Protein AF-A0AAD5IYI8-F1 (afdb_monomer)

Radius of gyration: 15.04 Å; Cα contacts (8 Å, |Δi|>4): 343; chains: 1; bounding box: 37×45×38 Å

Secondary structure (DSSP, 8-state):
--S-SSSEEE-GGGT-HHHHHTT-SGGGS-HHHHSEEEEEEEPPTTS-B-HHHHHHT-PPTT--EEEEE-HHHHTTGGG-SS--TT---B-HHHHHHHHHH----EEEESSS-SB-GGGHHHHHHHHHTTS--EEEE--HHHHTT--S-EEEEE-----TTT---EEEEE----

Mean predicted aligned error: 9.01 Å

Foldseek 3Di:
DDLLDAKFKDWLCNQDVVCVVVVRHPVVADVVLQFWWEFEFEFDAPDAQALVSLVVSCDDAPHAHYEYEYCCLVVVQLVDPDHDLQDHAHDLRNLLNCVVPHNYQEYEYAASARHRNVRRSSSSCSQPVVRRHMYIYHHPVVSVPDDRIWGWHWPDPDDDDRDTDIDTDRDDDD

Organism: Acer negundo (NCBI:txid4023)

Nearest PDB structures (foldseek):
  8f9x-assembly2_D  TM=7.202E-01  e=1.088E-07  Ruegeria pomeroyi DSS-3
  4cog-assembly2_D  TM=6.869E-01  e=3.237E-07  Burkholderia cenocepacia J2315
  4yr9-assembly2_B  TM=2.862E-01  e=3.189E+00  Mus musculus
  4yrb-assembly2_D  TM=2.819E-01  e=7.343E+00  Mus musculus
  7tbv-assembly1_A  TM=2.775E-01  e=7.830E+00  Candida albicans Ca6

Sequence (174 aa):
MSVHTATHVDSPAHVFDNYADAGYDVDSLDLEVLNGPALLVDVPRDNNITADVMMSLNIPKGVRRVLFRTANTDRHLMFKKEFDSSYTGFMKDGAKWLVENTDIKLVGLDYLSVAAYAEALDTHLEFLANKETILVRMDRQQDASFSNNISIFLKTMLVQGSMLNIIARTGNTT

Structure (mmCIF, N/CA/C/O backbone):
data_AF-A0AAD5IYI8-F1
#
_entry.id   AF-A0AAD5IYI8-F1
#
loop_
_atom_site.group_PDB
_atom_site.id
_atom_site.type_symbol
_atom_site.label_atom_id
_atom_site.label_alt_id
_atom_site.label_comp_id
_atom_site.label_asym_id
_atom_site.label_entity_id
_atom_site.label_seq_id
_atom_site.pdbx_PDB_ins_code
_atom_site.Cartn_x
_atom_site.Cartn_y
_atom_site.Cartn_z
_atom_site.occupancy
_atom_site.B_iso_or_equiv
_atom_site.auth_seq_id
_atom_site.auth_comp_id
_atom_site.auth_asym_id
_atom_site.auth_atom_id
_atom_site.pdbx_PDB_model_num
ATOM 1 N N . MET A 1 1 ? 18.563 11.783 12.344 1.00 30.59 1 MET A N 1
ATOM 2 C CA . MET A 1 1 ? 18.424 10.384 11.882 1.00 30.59 1 MET A CA 1
ATOM 3 C C . MET A 1 1 ? 17.139 10.310 11.081 1.00 30.59 1 MET A C 1
ATOM 5 O O . MET A 1 1 ? 16.150 10.845 11.557 1.00 30.59 1 MET A O 1
ATOM 9 N N . SER A 1 2 ? 17.175 9.764 9.864 1.00 33.94 2 SER A N 1
ATOM 10 C CA . SER A 1 2 ? 15.979 9.628 9.022 1.00 33.94 2 SER A CA 1
ATOM 11 C C . SER A 1 2 ? 15.102 8.498 9.556 1.00 33.94 2 SER A C 1
ATOM 13 O O . SER A 1 2 ? 15.611 7.402 9.794 1.00 33.94 2 SER A O 1
ATOM 15 N N . VAL A 1 3 ? 13.804 8.757 9.705 1.00 35.84 3 VAL A N 1
ATOM 16 C CA . VAL A 1 3 ? 12.790 7.762 10.104 1.00 35.84 3 VAL A CA 1
ATOM 17 C C . VAL A 1 3 ? 12.541 6.702 9.019 1.00 35.84 3 VAL A C 1
ATOM 19 O O . VAL A 1 3 ? 11.843 5.724 9.244 1.00 35.84 3 VAL A O 1
ATOM 22 N N . HIS A 1 4 ? 13.172 6.864 7.851 1.00 44.53 4 HIS A N 1
ATOM 23 C CA . HIS A 1 4 ? 13.036 5.998 6.682 1.00 44.53 4 HIS A CA 1
ATOM 24 C C . HIS A 1 4 ? 14.197 5.009 6.525 1.00 44.53 4 HIS A C 1
ATOM 26 O O . HIS A 1 4 ? 14.700 4.800 5.421 1.00 44.53 4 HIS A O 1
ATOM 32 N N . THR A 1 5 ? 14.670 4.428 7.626 1.00 38.19 5 THR A N 1
ATOM 33 C CA . THR A 1 5 ? 15.722 3.403 7.582 1.00 38.19 5 THR A CA 1
ATOM 34 C C . THR A 1 5 ? 15.144 2.087 8.105 1.00 38.19 5 THR A C 1
ATOM 36 O O . THR A 1 5 ? 14.642 2.065 9.222 1.00 38.19 5 THR A O 1
ATOM 39 N N . ALA A 1 6 ? 15.230 1.007 7.314 1.00 45.16 6 ALA A N 1
ATOM 40 C CA . ALA A 1 6 ? 14.606 -0.310 7.555 1.00 45.16 6 ALA A CA 1
ATOM 41 C C . ALA A 1 6 ? 13.065 -0.337 7.413 1.00 45.16 6 ALA A C 1
ATOM 43 O O . ALA A 1 6 ? 12.452 0.642 6.985 1.00 45.16 6 ALA A O 1
ATOM 44 N N . THR A 1 7 ? 12.436 -1.488 7.692 1.00 50.72 7 THR A N 1
ATOM 45 C CA . THR A 1 7 ? 10.973 -1.642 7.630 1.00 50.72 7 THR A CA 1
ATOM 46 C C . THR A 1 7 ? 10.322 -0.715 8.644 1.00 50.72 7 THR A C 1
ATOM 48 O O . THR A 1 7 ? 10.677 -0.761 9.816 1.00 50.72 7 THR A O 1
ATOM 51 N N . HIS A 1 8 ? 9.393 0.127 8.204 1.00 65.31 8 HIS A N 1
ATOM 52 C CA . HIS A 1 8 ? 8.726 1.102 9.063 1.00 65.31 8 HIS A CA 1
ATOM 53 C C . HIS A 1 8 ? 7.274 1.299 8.640 1.00 65.31 8 HIS A C 1
ATOM 55 O O . HIS A 1 8 ? 6.846 0.845 7.573 1.00 65.31 8 HIS A O 1
ATOM 61 N N . VAL A 1 9 ? 6.534 1.950 9.531 1.00 60.56 9 VAL A N 1
ATOM 62 C CA . VAL A 1 9 ? 5.127 2.280 9.370 1.00 60.56 9 VAL A CA 1
ATOM 63 C C . VAL A 1 9 ? 4.989 3.786 9.198 1.00 60.56 9 VAL A C 1
ATOM 65 O O . VAL A 1 9 ? 5.593 4.531 9.970 1.00 60.56 9 VAL A O 1
ATOM 68 N N . ASP A 1 10 ? 4.175 4.222 8.241 1.00 62.81 10 ASP A N 1
ATOM 69 C CA . ASP A 1 10 ? 3.792 5.632 8.138 1.00 62.81 10 ASP A CA 1
ATOM 70 C C . ASP A 1 10 ? 2.511 5.870 8.947 1.00 62.81 10 ASP A C 1
ATOM 72 O O . ASP A 1 10 ? 1.506 5.180 8.757 1.00 62.81 10 ASP A O 1
ATOM 76 N N . SER A 1 11 ? 2.546 6.840 9.865 1.00 59.19 11 SER A N 1
ATOM 77 C CA . SER A 1 11 ? 1.356 7.320 10.575 1.00 59.19 11 SER A CA 1
ATOM 78 C C . SER A 1 11 ? 0.658 8.430 9.780 1.00 59.19 11 SER A C 1
ATOM 80 O O . SER A 1 11 ? 1.286 9.068 8.936 1.00 59.19 11 SER A O 1
ATOM 82 N N . PRO A 1 12 ? -0.619 8.745 10.055 1.00 63.47 12 PRO A N 1
ATOM 83 C CA . PRO A 1 12 ? -1.300 9.863 9.400 1.00 63.47 12 PRO A CA 1
ATOM 84 C C . PRO A 1 12 ? -0.586 11.216 9.589 1.00 63.47 12 PRO A C 1
ATOM 86 O O . PRO A 1 12 ? -0.534 12.028 8.663 1.00 63.47 12 PRO A O 1
ATOM 89 N N . ALA A 1 13 ? 0.047 11.425 10.749 1.00 57.75 13 ALA A N 1
ATOM 90 C CA . ALA A 1 13 ? 0.912 12.576 11.028 1.00 57.75 13 ALA A CA 1
ATOM 91 C C . ALA A 1 13 ? 2.154 12.681 10.113 1.00 57.75 13 ALA A C 1
ATOM 93 O O . ALA A 1 13 ? 2.814 13.714 10.105 1.00 57.75 13 ALA A O 1
ATOM 94 N N . HIS A 1 14 ? 2.477 11.646 9.327 1.00 65.50 14 HIS A N 1
ATOM 95 C CA . HIS A 1 14 ? 3.555 11.681 8.334 1.00 65.50 14 HIS A CA 1
ATOM 96 C C . HIS A 1 14 ? 3.278 12.661 7.182 1.00 65.50 14 HIS A C 1
ATOM 98 O O . HIS A 1 14 ? 4.217 13.152 6.560 1.00 65.50 14 HIS A O 1
ATOM 104 N N . VAL A 1 15 ? 2.001 12.933 6.887 1.00 60.59 15 VAL A N 1
ATOM 105 C CA . VAL A 1 15 ? 1.588 13.732 5.716 1.00 60.59 15 VAL A CA 1
ATOM 106 C C . VAL A 1 15 ? 0.670 14.899 6.095 1.00 60.59 15 VAL A C 1
ATOM 108 O O . VAL A 1 15 ? 0.571 15.873 5.352 1.00 60.59 15 VAL A O 1
ATOM 111 N N . PHE A 1 16 ? 0.018 14.834 7.257 1.00 65.88 16 PHE A N 1
ATOM 112 C CA . PHE A 1 16 ? -0.934 15.839 7.719 1.00 65.88 16 PHE A CA 1
ATOM 113 C C . PHE A 1 16 ? -0.450 16.507 9.014 1.00 65.88 16 PHE A C 1
ATOM 115 O O . PHE A 1 16 ? -0.550 15.919 10.093 1.00 65.88 16 PHE A O 1
ATOM 122 N N . ASP A 1 17 ? 0.008 17.760 8.930 1.00 70.44 17 ASP A N 1
ATOM 123 C CA . ASP A 1 17 ? 0.478 18.531 10.096 1.00 70.44 17 ASP A CA 1
ATOM 124 C C . ASP A 1 17 ? -0.604 18.642 11.186 1.00 70.44 17 ASP A C 1
ATOM 126 O O . ASP A 1 17 ? -0.351 18.438 12.371 1.00 70.44 17 ASP A O 1
ATOM 130 N N . ASN A 1 18 ? -1.860 18.846 10.781 1.00 70.12 18 ASN A N 1
ATOM 131 C CA . ASN A 1 18 ? -3.003 18.915 11.692 1.00 70.12 18 ASN A CA 1
ATOM 132 C C . ASN A 1 18 ? -3.305 17.584 12.410 1.00 70.12 18 ASN A C 1
ATOM 134 O O . ASN A 1 18 ? -4.041 17.574 13.396 1.00 70.12 18 ASN A O 1
ATOM 138 N N . TYR A 1 19 ? -2.793 16.454 11.915 1.00 68.19 19 TYR A N 1
ATOM 139 C CA . TYR A 1 19 ? -2.902 15.155 12.582 1.00 68.19 19 TYR A CA 1
ATOM 140 C C . TYR A 1 19 ? -1.772 14.927 13.581 1.00 68.19 19 TYR A C 1
ATOM 142 O O . TYR A 1 19 ? -2.019 14.296 14.609 1.00 68.19 19 TYR A O 1
ATOM 150 N N . ALA A 1 20 ? -0.589 15.497 13.336 1.00 60.38 20 ALA A N 1
ATOM 151 C CA . ALA A 1 20 ? 0.477 15.550 14.331 1.00 60.38 20 ALA A CA 1
ATOM 152 C C . ALA A 1 20 ? 0.017 16.331 15.575 1.00 60.38 20 ALA A C 1
ATOM 154 O O . ALA A 1 20 ? 0.117 15.825 16.690 1.00 60.38 20 ALA A O 1
ATOM 155 N N . ASP A 1 21 ? -0.606 17.498 15.378 1.00 67.81 21 ASP A N 1
ATOM 156 C CA . ASP A 1 21 ? -1.144 18.320 16.473 1.00 67.81 21 ASP A CA 1
ATOM 157 C C . ASP A 1 21 ? -2.280 17.629 17.248 1.00 67.81 21 ASP A C 1
ATOM 159 O O . ASP A 1 21 ? -2.484 17.877 18.437 1.00 67.81 21 ASP A O 1
ATOM 163 N N . ALA A 1 22 ? -3.024 16.746 16.578 1.00 68.88 22 ALA A N 1
ATOM 164 C CA . ALA A 1 22 ? -4.120 15.980 17.164 1.00 68.88 22 ALA A CA 1
ATOM 165 C C . ALA A 1 22 ? -3.679 14.638 17.786 1.00 68.88 22 ALA A C 1
ATOM 167 O O . ALA A 1 22 ? -4.535 13.884 18.252 1.00 68.88 22 ALA A O 1
ATOM 168 N N . GLY A 1 23 ? -2.376 14.333 17.799 1.00 65.81 23 GLY A N 1
ATOM 169 C CA . GLY A 1 23 ? -1.828 13.117 18.406 1.00 65.81 23 GLY A CA 1
ATOM 170 C C . GLY A 1 23 ? -2.064 11.834 17.602 1.00 65.81 23 GLY A C 1
ATOM 171 O O . GLY A 1 23 ? -1.968 10.748 18.163 1.00 65.81 23 GLY A O 1
ATOM 172 N N . TYR A 1 24 ? -2.362 11.928 16.300 1.00 66.69 24 TYR A N 1
ATOM 173 C CA . TYR A 1 24 ? -2.437 10.766 15.399 1.00 66.69 24 TYR A CA 1
ATOM 174 C C . TYR A 1 24 ? -1.044 10.370 14.883 1.00 66.69 24 TYR A C 1
ATOM 176 O O . TYR A 1 24 ? -0.793 10.272 13.675 1.00 66.69 24 TYR A O 1
ATOM 184 N N . ASP A 1 25 ? -0.112 10.201 15.815 1.00 66.25 25 ASP A N 1
ATOM 185 C CA . ASP A 1 25 ? 1.244 9.741 15.552 1.00 66.25 25 ASP A CA 1
ATOM 186 C C . ASP A 1 25 ? 1.331 8.205 15.609 1.00 66.25 25 ASP A C 1
ATOM 188 O O . ASP A 1 25 ? 0.322 7.496 15.645 1.00 66.25 25 ASP A O 1
ATOM 192 N N . VAL A 1 26 ? 2.547 7.664 15.556 1.00 63.66 26 VAL A N 1
ATOM 193 C CA . VAL A 1 26 ? 2.773 6.211 15.557 1.00 63.66 26 VAL A CA 1
ATOM 194 C C . VAL A 1 26 ? 2.260 5.508 16.820 1.00 63.66 26 VAL A C 1
ATOM 196 O O . VAL A 1 26 ? 1.923 4.328 16.737 1.00 63.66 26 VAL A O 1
ATOM 199 N N . ASP A 1 27 ? 2.159 6.205 17.957 1.00 65.69 27 ASP A N 1
ATOM 200 C CA . ASP A 1 27 ? 1.695 5.621 19.222 1.00 65.69 27 ASP A CA 1
ATOM 201 C C . ASP A 1 27 ? 0.163 5.467 19.246 1.00 65.69 27 ASP A C 1
ATOM 203 O O . ASP A 1 27 ? -0.377 4.692 20.036 1.00 65.69 27 ASP A O 1
ATOM 207 N N . SER A 1 28 ? -0.540 6.158 18.341 1.00 70.44 28 SER A N 1
ATOM 208 C CA . SER A 1 28 ? -1.996 6.067 18.169 1.00 70.44 28 SER A CA 1
ATOM 209 C C . SER A 1 28 ? -2.460 4.911 17.272 1.00 70.44 28 SER A C 1
ATOM 211 O O . SER A 1 28 ? -3.664 4.686 17.132 1.00 70.44 28 SER A O 1
ATOM 213 N N . LEU A 1 29 ? -1.530 4.184 16.643 1.00 73.69 29 LEU A N 1
ATOM 214 C CA . LEU A 1 29 ? -1.857 3.132 15.683 1.00 73.69 29 LEU A CA 1
ATOM 215 C C . LEU A 1 29 ? -2.479 1.906 16.360 1.00 73.69 29 LEU A C 1
ATOM 217 O O . LEU A 1 29 ? -2.012 1.431 17.395 1.00 73.69 29 LEU A O 1
ATOM 221 N N . ASP A 1 30 ? -3.503 1.343 15.717 1.00 78.62 30 ASP A N 1
ATOM 222 C CA . ASP A 1 30 ? -4.192 0.155 16.210 1.00 78.62 30 ASP A CA 1
ATOM 223 C C . ASP A 1 30 ? -3.262 -1.074 16.189 1.00 78.62 30 ASP A C 1
ATOM 225 O O . ASP A 1 30 ? -2.945 -1.645 15.137 1.00 78.62 30 ASP A O 1
ATOM 229 N N . LEU A 1 31 ? -2.838 -1.500 17.382 1.00 77.44 31 LEU A N 1
ATOM 230 C CA . LEU A 1 31 ? -1.997 -2.679 17.577 1.00 77.44 31 LEU A CA 1
ATOM 231 C C . LEU A 1 31 ? -2.652 -3.963 17.060 1.00 77.44 31 LEU A C 1
ATOM 233 O O . LEU A 1 31 ? -1.927 -4.889 16.681 1.00 77.44 31 LEU A O 1
ATOM 237 N N . GLU A 1 32 ? -3.986 -4.034 17.020 1.00 81.56 32 GLU A N 1
ATOM 238 C CA . GLU A 1 32 ? -4.678 -5.160 16.412 1.00 81.56 32 GLU A CA 1
ATOM 239 C C . GLU A 1 32 ? -4.442 -5.156 14.908 1.00 81.56 32 GLU A C 1
ATOM 241 O O . GLU A 1 32 ? -4.008 -6.173 14.387 1.00 81.56 32 GLU A O 1
ATOM 246 N N . VAL A 1 33 ? -4.603 -4.035 14.194 1.00 81.88 33 VAL A N 1
ATOM 247 C CA . VAL A 1 33 ? -4.289 -3.950 12.746 1.00 81.88 33 VAL A CA 1
ATOM 248 C C . VAL A 1 33 ? -2.836 -4.318 12.463 1.00 81.88 33 VAL A C 1
ATOM 250 O O . VAL A 1 33 ? -2.539 -4.979 11.469 1.00 81.88 33 VAL A O 1
ATOM 253 N N . LEU A 1 34 ? -1.940 -3.954 13.363 1.00 77.88 34 LEU A N 1
ATOM 254 C CA . LEU A 1 34 ? -0.515 -4.213 13.257 1.00 77.88 34 LEU A CA 1
ATOM 255 C C . LEU A 1 34 ? -0.128 -5.691 13.470 1.00 77.88 34 LEU A C 1
ATOM 257 O O . LEU A 1 34 ? 0.867 -6.140 12.907 1.00 77.88 34 LEU A O 1
ATOM 261 N N . ASN A 1 35 ? -0.906 -6.475 14.223 1.00 77.38 35 ASN A N 1
ATOM 262 C CA . ASN A 1 35 ? -0.562 -7.859 14.563 1.00 77.38 35 ASN A CA 1
ATOM 263 C C . ASN A 1 35 ? -1.583 -8.867 14.032 1.00 77.38 35 ASN A C 1
ATOM 265 O O . ASN A 1 35 ? -2.761 -8.826 14.381 1.00 77.38 35 ASN A O 1
ATOM 269 N N . GLY A 1 36 ? -1.128 -9.830 13.228 1.00 80.06 36 GLY A N 1
ATOM 270 C CA . GLY A 1 36 ? -1.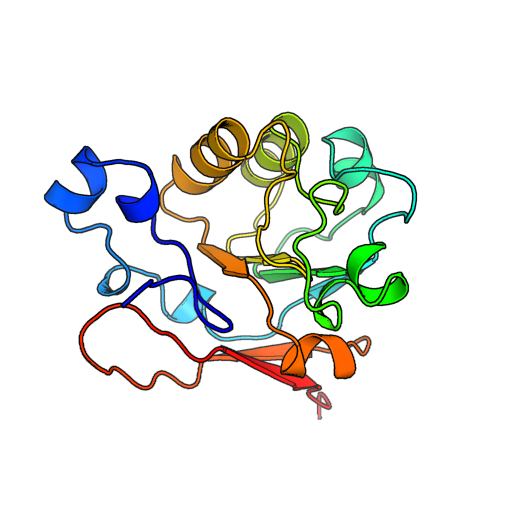971 -10.945 12.806 1.00 80.06 36 GLY A CA 1
ATOM 271 C C . GLY A 1 36 ? -1.616 -11.526 11.439 1.00 80.06 36 GLY A C 1
ATOM 272 O O . GLY A 1 36 ? -0.620 -11.140 10.822 1.00 80.06 36 GLY A O 1
ATOM 273 N N . PRO A 1 37 ? -2.436 -12.470 10.944 1.00 80.62 37 PRO A N 1
ATOM 274 C CA . PRO A 1 37 ? -2.253 -13.026 9.612 1.00 80.62 37 PRO A CA 1
ATOM 275 C C . PRO A 1 37 ? -2.411 -11.929 8.556 1.00 80.62 37 PRO A C 1
ATOM 277 O O . PRO A 1 37 ? -3.280 -11.054 8.678 1.00 80.62 37 PRO A O 1
ATOM 280 N N . ALA A 1 38 ? -1.570 -11.999 7.526 1.00 84.62 38 ALA A N 1
ATOM 281 C CA . ALA A 1 38 ? -1.632 -11.131 6.364 1.00 84.62 38 ALA A CA 1
ATOM 282 C C . ALA A 1 38 ? -1.702 -11.962 5.086 1.00 84.62 38 ALA A C 1
ATOM 284 O O . ALA A 1 38 ? -1.099 -13.028 4.972 1.00 84.62 38 ALA A O 1
ATOM 285 N N . LEU A 1 39 ? -2.453 -11.457 4.115 1.00 86.00 39 LEU A N 1
ATOM 286 C CA . LEU A 1 39 ? -2.521 -12.061 2.798 1.00 86.00 39 LEU A CA 1
ATOM 287 C C . LEU A 1 39 ? -1.373 -11.524 1.945 1.00 86.00 39 LEU A C 1
ATOM 289 O O . LEU A 1 39 ? -1.213 -10.313 1.814 1.00 86.00 39 LEU A O 1
ATOM 293 N N . LEU A 1 40 ? -0.593 -12.419 1.347 1.00 87.12 40 LEU A N 1
ATOM 294 C CA . LEU A 1 40 ? 0.333 -12.050 0.285 1.00 87.12 40 LEU A CA 1
ATOM 295 C C . LEU A 1 40 ? -0.409 -12.071 -1.053 1.00 87.12 40 LEU A C 1
ATOM 297 O O . LEU A 1 40 ? -0.983 -13.097 -1.415 1.00 87.12 40 LEU A O 1
ATOM 301 N N . VAL A 1 41 ? -0.379 -10.960 -1.785 1.00 89.94 41 VAL A N 1
ATOM 302 C CA . VAL A 1 41 ? -1.012 -10.820 -3.099 1.00 89.94 41 VAL A CA 1
ATOM 303 C C . VAL A 1 41 ? 0.046 -10.503 -4.145 1.00 89.94 41 VAL A C 1
ATOM 305 O O . VAL A 1 41 ? 0.809 -9.547 -4.005 1.00 89.94 41 VAL A O 1
ATOM 308 N N . ASP A 1 42 ? 0.080 -11.300 -5.211 1.00 89.88 42 ASP A N 1
ATOM 309 C CA . ASP A 1 42 ? 0.909 -11.026 -6.379 1.00 89.88 42 ASP A CA 1
ATOM 310 C C . ASP A 1 42 ? 0.232 -10.033 -7.318 1.00 89.88 42 ASP A C 1
ATOM 312 O O . ASP A 1 42 ? -0.837 -10.294 -7.867 1.00 89.88 42 ASP A O 1
ATOM 316 N N . VAL A 1 43 ? 0.905 -8.909 -7.543 1.00 92.88 43 VAL A N 1
ATOM 317 C CA . VAL A 1 43 ? 0.509 -7.888 -8.510 1.00 92.88 43 VAL A CA 1
ATOM 318 C C . VAL A 1 43 ? 1.040 -8.260 -9.901 1.00 92.88 43 VAL A C 1
ATOM 320 O O . VAL A 1 43 ? 2.203 -8.666 -10.014 1.00 92.88 43 VAL A O 1
ATOM 323 N N . PRO A 1 44 ? 0.247 -8.100 -10.979 1.00 92.31 44 PRO A N 1
ATOM 324 C CA . PRO A 1 44 ? 0.733 -8.244 -12.351 1.00 92.31 44 PRO A CA 1
ATOM 325 C C . PRO A 1 44 ? 1.996 -7.406 -12.609 1.00 92.31 44 PRO A C 1
ATOM 327 O O . PRO A 1 44 ? 2.031 -6.218 -12.299 1.00 92.31 44 PRO A O 1
ATOM 330 N N . ARG A 1 45 ? 3.042 -8.022 -13.173 1.00 87.69 45 ARG A N 1
ATOM 331 C CA . ARG A 1 45 ? 4.412 -7.468 -13.178 1.00 87.69 45 ARG A CA 1
ATOM 332 C C . ARG A 1 45 ? 4.627 -6.227 -14.047 1.00 87.69 45 ARG A C 1
ATOM 334 O O . ARG A 1 45 ? 5.576 -5.490 -13.804 1.00 87.69 45 ARG A O 1
ATOM 341 N N . ASP A 1 46 ? 3.734 -5.957 -14.990 1.00 80.06 46 ASP A N 1
ATOM 342 C CA . ASP A 1 46 ? 3.908 -4.876 -15.966 1.00 80.06 46 ASP A CA 1
ATOM 343 C C . ASP A 1 46 ? 3.127 -3.595 -15.624 1.00 80.06 46 ASP A C 1
ATOM 345 O O . ASP A 1 46 ? 3.065 -2.683 -16.444 1.00 80.06 46 ASP A O 1
ATOM 349 N N . ASN A 1 47 ? 2.523 -3.502 -14.432 1.00 82.50 47 ASN A N 1
ATOM 350 C CA . ASN A 1 47 ? 1.625 -2.397 -14.082 1.00 82.50 47 ASN A CA 1
ATOM 351 C C . ASN A 1 47 ? 1.930 -1.789 -12.710 1.00 82.50 47 ASN A C 1
ATOM 353 O O . ASN A 1 47 ? 2.243 -2.501 -11.757 1.00 82.50 47 ASN A O 1
ATOM 357 N N . ASN A 1 48 ? 1.741 -0.471 -12.593 1.00 94.56 48 ASN A N 1
ATOM 358 C CA . ASN A 1 48 ? 1.476 0.152 -11.296 1.00 94.56 48 ASN A CA 1
ATOM 359 C C . ASN A 1 48 ? 0.112 -0.298 -10.764 1.00 94.56 48 ASN A C 1
ATOM 361 O O . ASN A 1 48 ? -0.758 -0.723 -11.525 1.00 94.56 48 ASN A O 1
ATOM 365 N N . ILE A 1 49 ? -0.084 -0.198 -9.453 1.00 95.94 49 ILE A N 1
ATOM 366 C CA . ILE A 1 49 ? -1.319 -0.642 -8.810 1.00 95.94 49 ILE A CA 1
ATOM 367 C C . ILE A 1 49 ? -2.369 0.467 -8.962 1.00 95.94 49 ILE A C 1
ATOM 369 O O . ILE A 1 49 ? -2.459 1.373 -8.134 1.00 95.94 49 ILE A O 1
ATOM 373 N N . THR A 1 50 ? -3.115 0.406 -10.065 1.00 97.19 50 THR A N 1
ATOM 374 C CA . THR A 1 50 ? -4.276 1.256 -10.384 1.00 97.19 50 THR A CA 1
ATOM 375 C C . THR A 1 50 ? -5.576 0.651 -9.846 1.00 97.19 50 THR A C 1
ATOM 377 O O . THR A 1 50 ? -5.582 -0.464 -9.310 1.00 97.19 50 THR A O 1
ATOM 380 N N . ALA A 1 51 ? -6.701 1.353 -10.014 1.00 97.06 51 ALA A N 1
ATOM 381 C CA . ALA A 1 51 ? -8.020 0.839 -9.638 1.00 97.06 51 ALA A CA 1
ATOM 382 C C . ALA A 1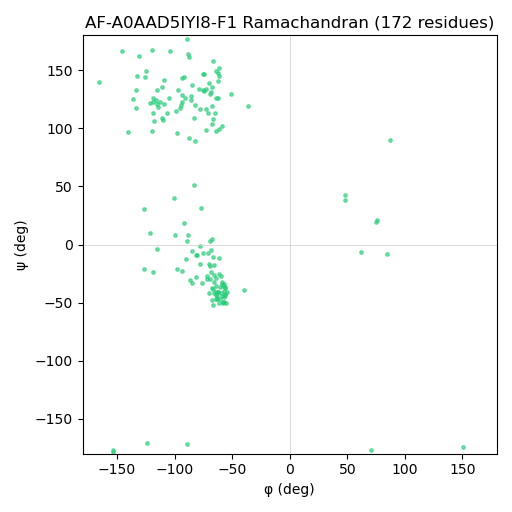 51 ? -8.374 -0.464 -10.383 1.00 97.06 51 ALA A C 1
ATOM 384 O O . ALA A 1 51 ? -8.849 -1.422 -9.770 1.00 97.06 51 ALA A O 1
ATOM 385 N N . ASP A 1 52 ? -8.073 -0.539 -11.683 1.00 96.56 52 ASP A N 1
ATOM 386 C CA . ASP A 1 52 ? -8.328 -1.731 -12.502 1.00 96.56 52 ASP A CA 1
ATOM 387 C C . ASP A 1 52 ? -7.503 -2.933 -12.034 1.00 96.56 52 ASP A C 1
ATOM 389 O O . ASP A 1 52 ? -8.015 -4.054 -11.940 1.00 96.56 52 ASP A O 1
ATOM 393 N N . VAL A 1 53 ? -6.232 -2.699 -11.685 1.00 96.12 53 VAL A N 1
ATOM 394 C CA . VAL A 1 53 ? -5.374 -3.741 -11.115 1.00 96.12 53 VAL A CA 1
ATOM 395 C C . VAL A 1 53 ? -5.971 -4.221 -9.800 1.00 96.12 53 VAL A C 1
ATOM 397 O O . VAL A 1 53 ? -6.191 -5.421 -9.660 1.00 96.12 53 VAL A O 1
ATOM 400 N N . MET A 1 54 ? -6.319 -3.318 -8.880 1.00 95.94 54 MET A N 1
ATOM 401 C CA . MET A 1 54 ? -6.932 -3.685 -7.600 1.00 95.94 54 MET A CA 1
ATOM 402 C C . MET A 1 54 ? -8.215 -4.505 -7.758 1.00 95.94 54 MET A C 1
ATOM 404 O O . MET A 1 54 ? -8.385 -5.514 -7.070 1.00 95.94 54 MET A O 1
ATOM 408 N N . MET A 1 55 ? -9.079 -4.131 -8.702 1.00 94.38 55 MET A N 1
ATOM 409 C CA . MET A 1 55 ? -10.290 -4.885 -9.015 1.00 94.38 55 MET A CA 1
ATOM 410 C C . MET A 1 55 ? -9.964 -6.297 -9.527 1.00 94.38 55 MET A C 1
ATOM 412 O O . MET A 1 55 ? -10.605 -7.267 -9.124 1.00 94.38 55 MET A O 1
ATOM 416 N N . SER A 1 56 ? -8.935 -6.438 -10.367 1.00 95.31 56 SER A N 1
ATOM 417 C CA . SER A 1 56 ? -8.522 -7.734 -10.924 1.00 95.31 56 SER A CA 1
ATOM 418 C C . SER A 1 56 ? -7.926 -8.702 -9.892 1.00 95.31 56 SER A C 1
ATOM 420 O O . SER A 1 56 ? -7.988 -9.917 -10.089 1.00 95.31 56 SER A O 1
ATOM 422 N N . LEU A 1 57 ? -7.390 -8.188 -8.776 1.00 92.81 57 LEU A N 1
ATOM 423 C CA . LEU A 1 57 ? -6.786 -9.007 -7.719 1.00 92.81 57 LEU A CA 1
ATOM 424 C C . LEU A 1 57 ? -7.819 -9.832 -6.940 1.00 92.81 57 LEU A C 1
ATOM 426 O O . LEU A 1 57 ? -7.434 -10.785 -6.266 1.00 92.81 57 LEU A O 1
ATOM 430 N N . ASN A 1 58 ? -9.115 -9.499 -7.040 1.00 92.38 58 ASN A N 1
ATOM 431 C CA . ASN A 1 58 ? -10.222 -10.247 -6.431 1.00 92.38 58 ASN A CA 1
ATOM 432 C C . ASN A 1 58 ? -9.985 -10.591 -4.946 1.00 92.38 58 ASN A C 1
ATOM 434 O O . ASN A 1 58 ? -10.252 -11.709 -4.497 1.00 92.38 58 ASN A O 1
ATOM 438 N N . ILE A 1 59 ? -9.461 -9.629 -4.179 1.00 92.00 59 ILE A N 1
ATOM 439 C CA . ILE A 1 59 ? -9.145 -9.827 -2.761 1.00 92.00 59 ILE A CA 1
ATOM 440 C C . ILE A 1 59 ? -10.451 -10.094 -1.988 1.00 92.00 59 ILE A C 1
ATOM 442 O O . ILE A 1 59 ? -11.383 -9.288 -2.077 1.00 92.00 59 ILE A O 1
ATOM 446 N N . PRO A 1 60 ? -10.553 -11.198 -1.221 1.00 90.69 60 PRO A N 1
ATOM 447 C CA . PRO A 1 60 ? -11.761 -11.508 -0.465 1.00 90.69 60 PRO A CA 1
ATOM 448 C C . PRO A 1 60 ? -12.103 -10.433 0.572 1.00 90.69 60 PRO A C 1
ATOM 450 O O . PRO A 1 60 ? -11.221 -9.878 1.233 1.00 90.69 60 PRO A O 1
ATOM 453 N N . LYS A 1 61 ? -13.403 -10.192 0.782 1.00 90.56 61 LYS A N 1
ATOM 454 C CA . LYS A 1 61 ? -13.878 -9.356 1.896 1.00 90.56 61 LYS A CA 1
ATOM 455 C C . LYS A 1 61 ? -13.477 -9.955 3.247 1.00 90.56 61 LYS A C 1
ATOM 457 O O . LYS A 1 61 ? -13.333 -11.169 3.380 1.00 90.56 61 LYS A O 1
ATOM 462 N N . GLY A 1 62 ? -13.304 -9.100 4.251 1.00 90.69 62 GLY A N 1
ATOM 463 C CA . GLY A 1 62 ? -12.839 -9.467 5.590 1.00 90.69 62 GLY A CA 1
ATOM 464 C C . GLY A 1 62 ? -11.317 -9.561 5.742 1.00 90.69 62 GLY A C 1
ATOM 465 O O . GLY A 1 62 ? -10.825 -9.668 6.867 1.00 90.69 62 GLY A O 1
ATOM 466 N N . VAL A 1 63 ? -10.545 -9.480 4.652 1.00 91.25 63 VAL A N 1
ATOM 467 C CA . VAL A 1 63 ? -9.080 -9.398 4.726 1.00 91.25 63 VAL A CA 1
ATOM 468 C C . VAL A 1 63 ? -8.673 -8.011 5.224 1.00 91.25 63 VAL A C 1
ATOM 470 O O . VAL A 1 63 ? -8.914 -7.004 4.569 1.00 91.25 63 VAL A O 1
ATOM 473 N N . ARG A 1 64 ? -8.023 -7.967 6.391 1.00 91.69 64 ARG A N 1
ATOM 474 C CA . ARG A 1 64 ? -7.600 -6.717 7.052 1.00 91.69 64 ARG A CA 1
ATOM 475 C C . ARG A 1 64 ? -6.166 -6.294 6.721 1.00 91.69 64 ARG A C 1
ATOM 477 O O . ARG A 1 64 ? -5.835 -5.124 6.894 1.00 91.69 64 ARG A O 1
ATOM 484 N N . ARG A 1 65 ? -5.300 -7.225 6.306 1.00 89.56 65 ARG A N 1
ATOM 485 C CA . ARG A 1 65 ? -3.856 -6.992 6.118 1.00 89.56 65 ARG A CA 1
ATOM 486 C C . ARG A 1 65 ? -3.392 -7.627 4.822 1.00 89.56 65 ARG A C 1
ATOM 488 O O . ARG A 1 65 ? -3.589 -8.831 4.642 1.00 89.56 65 ARG A O 1
ATOM 495 N N . VAL A 1 66 ? -2.766 -6.836 3.959 1.00 90.81 66 VAL A N 1
ATOM 496 C CA . VAL A 1 66 ? -2.274 -7.304 2.663 1.00 90.81 66 VAL A CA 1
ATOM 497 C C . VAL A 1 66 ? -0.851 -6.822 2.428 1.00 90.81 66 VAL A C 1
ATOM 499 O O . VAL A 1 66 ? -0.536 -5.650 2.628 1.00 90.81 66 VAL A O 1
ATOM 502 N N . LEU A 1 67 ? -0.001 -7.744 1.989 1.00 90.31 67 LEU A N 1
ATOM 503 C CA . LEU A 1 67 ? 1.310 -7.460 1.423 1.00 90.31 67 LEU A CA 1
ATOM 504 C C . LEU A 1 67 ? 1.222 -7.644 -0.087 1.00 90.31 67 LEU A C 1
ATOM 506 O O . LEU A 1 67 ? 0.813 -8.704 -0.557 1.00 90.31 67 LEU A O 1
ATOM 510 N N . PHE A 1 68 ? 1.613 -6.627 -0.838 1.00 91.25 68 PHE A N 1
ATOM 511 C CA . PHE A 1 68 ? 1.625 -6.645 -2.291 1.00 91.25 68 PHE A CA 1
ATOM 512 C C . PHE A 1 68 ? 3.047 -6.935 -2.769 1.00 91.25 68 PHE A C 1
ATOM 514 O O . PHE A 1 68 ? 3.962 -6.141 -2.541 1.00 91.25 68 PHE A O 1
ATOM 521 N N . ARG A 1 69 ? 3.221 -8.083 -3.427 1.00 89.12 69 ARG A N 1
ATOM 522 C CA . ARG A 1 69 ? 4.456 -8.443 -4.127 1.00 89.12 69 ARG A CA 1
ATOM 523 C C . ARG A 1 69 ? 4.337 -8.036 -5.585 1.00 89.12 69 ARG A C 1
ATOM 525 O O . ARG A 1 69 ? 3.366 -8.383 -6.257 1.00 89.12 69 ARG A O 1
ATOM 532 N N . THR A 1 70 ? 5.328 -7.313 -6.074 1.00 91.62 70 THR A N 1
ATOM 533 C CA . THR A 1 70 ? 5.339 -6.676 -7.386 1.00 91.62 70 THR A CA 1
ATOM 534 C C . THR A 1 70 ? 6.560 -7.126 -8.192 1.00 91.62 70 THR A C 1
ATOM 536 O O . THR A 1 70 ? 7.291 -8.038 -7.805 1.00 91.62 70 THR A O 1
ATOM 539 N N . ALA A 1 71 ? 6.805 -6.484 -9.337 1.00 91.62 71 ALA A N 1
ATOM 540 C CA . ALA A 1 71 ? 8.041 -6.679 -10.092 1.00 91.62 71 ALA A CA 1
ATOM 541 C C . ALA A 1 71 ? 9.289 -6.157 -9.359 1.00 91.62 71 ALA A C 1
ATOM 543 O O . ALA A 1 71 ? 10.406 -6.433 -9.798 1.00 91.62 71 ALA A O 1
ATOM 544 N N . ASN A 1 72 ? 9.137 -5.409 -8.260 1.00 90.75 72 ASN A N 1
ATOM 545 C CA . ASN A 1 72 ? 10.262 -4.881 -7.491 1.00 90.75 72 ASN A CA 1
ATOM 546 C C . ASN A 1 72 ? 11.112 -6.008 -6.885 1.00 90.75 72 ASN A C 1
ATOM 548 O O . ASN A 1 72 ? 12.342 -5.956 -7.010 1.00 90.75 72 ASN A O 1
ATOM 552 N N . THR A 1 73 ? 10.467 -7.031 -6.303 1.00 86.00 73 THR A N 1
ATOM 553 C CA . THR A 1 73 ? 11.125 -8.260 -5.826 1.00 86.00 73 THR A CA 1
ATOM 554 C C . THR A 1 73 ? 11.879 -8.962 -6.957 1.00 86.00 73 THR A C 1
ATOM 556 O O . THR A 1 73 ? 13.069 -9.248 -6.819 1.00 86.00 73 THR A O 1
ATOM 559 N N . ASP A 1 74 ? 11.230 -9.180 -8.107 1.00 86.81 74 ASP A N 1
ATOM 560 C CA . ASP A 1 74 ? 11.821 -9.896 -9.253 1.00 86.81 74 ASP A CA 1
ATOM 561 C C . ASP A 1 74 ? 13.033 -9.147 -9.837 1.00 86.81 74 ASP A C 1
ATOM 563 O O . ASP A 1 74 ? 14.028 -9.739 -10.253 1.00 86.81 74 ASP A O 1
ATOM 567 N N . ARG A 1 75 ? 12.976 -7.811 -9.833 1.00 88.44 75 ARG A N 1
ATOM 568 C CA . ARG A 1 75 ? 14.070 -6.919 -10.251 1.00 88.44 75 ARG A CA 1
ATOM 569 C C . ARG A 1 75 ? 15.158 -6.766 -9.184 1.00 88.44 75 ARG A C 1
ATOM 571 O O . ARG A 1 75 ? 16.123 -6.025 -9.415 1.00 88.44 75 ARG A O 1
ATOM 578 N N . HIS A 1 76 ? 14.990 -7.404 -8.024 1.00 87.44 76 HIS A N 1
ATOM 579 C CA . HIS A 1 76 ? 15.847 -7.289 -6.849 1.00 87.44 76 HIS A CA 1
ATOM 580 C C . HIS A 1 76 ? 16.148 -5.828 -6.490 1.00 87.44 76 HIS A C 1
ATOM 582 O O . HIS A 1 76 ? 17.276 -5.494 -6.115 1.00 87.44 76 HIS A O 1
ATOM 588 N N . LEU A 1 77 ? 15.159 -4.933 -6.637 1.00 86.12 77 LEU A N 1
ATOM 589 C CA . LEU A 1 77 ? 15.383 -3.492 -6.470 1.00 86.12 77 LEU A CA 1
ATOM 590 C C . LEU A 1 77 ? 15.870 -3.169 -5.068 1.00 86.12 77 LEU A C 1
ATOM 592 O O . LEU A 1 77 ? 16.757 -2.332 -4.910 1.00 86.12 77 LEU A O 1
ATOM 596 N N . MET A 1 78 ? 15.355 -3.881 -4.065 1.00 82.00 78 MET A N 1
ATOM 597 C CA . MET A 1 78 ? 15.825 -3.718 -2.702 1.00 82.00 78 MET A CA 1
ATOM 598 C C . MET A 1 78 ? 17.316 -4.019 -2.587 1.00 82.00 78 MET A C 1
ATOM 600 O O . MET A 1 78 ? 17.985 -3.320 -1.847 1.00 82.00 78 MET A O 1
ATOM 604 N N . PHE A 1 79 ? 17.899 -4.953 -3.345 1.00 82.81 79 PHE A N 1
ATOM 605 C CA . PHE A 1 79 ? 19.330 -5.300 -3.287 1.00 82.81 79 PHE A CA 1
ATOM 606 C C . PHE A 1 79 ? 20.250 -4.338 -4.054 1.00 82.81 79 PHE A C 1
ATOM 608 O O . PHE A 1 79 ? 21.473 -4.408 -3.900 1.00 82.81 79 PHE A O 1
ATOM 615 N N . LYS A 1 80 ? 19.696 -3.408 -4.838 1.00 83.75 80 LYS A N 1
ATOM 616 C CA . LYS A 1 80 ? 20.485 -2.384 -5.530 1.00 83.75 80 LYS A CA 1
ATOM 617 C C . LYS A 1 80 ? 20.955 -1.309 -4.547 1.00 83.75 80 LYS A C 1
ATOM 619 O O . LYS A 1 80 ? 20.289 -1.001 -3.560 1.00 83.75 80 LYS A O 1
ATOM 624 N N . LYS A 1 81 ? 22.144 -0.751 -4.794 1.00 82.94 81 LYS A N 1
ATOM 625 C CA . LYS A 1 81 ? 22.679 0.375 -4.002 1.00 82.94 81 LYS A CA 1
ATOM 626 C C . LYS A 1 81 ? 22.011 1.699 -4.362 1.00 82.94 81 LYS A C 1
ATOM 628 O O . LYS A 1 81 ? 21.889 2.566 -3.507 1.00 82.94 81 LYS A O 1
ATOM 633 N N . GLU A 1 82 ? 21.634 1.844 -5.624 1.00 86.06 82 GLU A N 1
ATOM 634 C CA . GLU A 1 82 ? 21.031 3.055 -6.164 1.00 86.06 82 GLU A CA 1
ATOM 635 C C . GLU A 1 82 ? 19.510 2.980 -6.065 1.00 86.06 82 GLU A C 1
ATOM 637 O O . GLU A 1 82 ? 18.914 1.912 -6.230 1.00 86.06 82 GLU A O 1
ATOM 642 N N . PHE A 1 83 ? 18.899 4.130 -5.794 1.00 84.81 83 PHE A N 1
ATOM 643 C CA . PHE A 1 83 ? 17.454 4.289 -5.839 1.00 84.81 83 PHE A CA 1
ATOM 644 C C . PHE A 1 83 ? 16.967 4.179 -7.287 1.00 84.81 83 PHE A C 1
ATOM 646 O O . PHE A 1 83 ? 17.500 4.843 -8.175 1.00 84.81 83 PHE A O 1
ATOM 653 N N . ASP A 1 84 ? 15.945 3.359 -7.513 1.00 86.75 84 ASP A N 1
ATOM 654 C CA . ASP A 1 84 ? 15.313 3.187 -8.817 1.00 86.75 84 ASP A CA 1
ATOM 655 C C . ASP A 1 84 ? 13.918 3.801 -8.734 1.00 86.75 84 ASP A C 1
ATOM 657 O O . ASP A 1 84 ? 13.065 3.255 -8.049 1.00 86.75 84 ASP A O 1
ATOM 661 N N . SER A 1 85 ? 13.686 4.941 -9.393 1.00 90.50 85 SER A N 1
ATOM 662 C CA . SER A 1 85 ? 12.394 5.646 -9.375 1.00 90.50 85 SER A CA 1
ATOM 663 C C . SER A 1 85 ? 11.316 4.983 -10.238 1.00 90.50 85 SER A C 1
ATOM 665 O O . SER A 1 85 ? 10.158 5.386 -10.175 1.00 90.50 85 SER A O 1
ATOM 667 N N . SER A 1 86 ? 11.674 3.961 -11.024 1.00 91.62 86 SER A N 1
ATOM 668 C CA . SER A 1 86 ? 10.753 3.207 -11.885 1.00 91.62 86 SER A CA 1
ATOM 669 C C . SER A 1 86 ? 10.165 1.967 -11.199 1.00 91.62 86 SER A C 1
ATOM 671 O O . SER A 1 86 ? 9.727 1.027 -11.867 1.00 91.62 86 SER A O 1
ATOM 673 N N . TYR A 1 87 ? 10.218 1.918 -9.868 1.00 91.69 87 TYR A N 1
ATOM 674 C CA . TYR A 1 87 ? 9.589 0.864 -9.080 1.00 91.69 87 TYR A CA 1
ATOM 675 C C . TYR A 1 87 ? 8.067 0.887 -9.239 1.00 91.69 87 TYR A C 1
ATOM 677 O O . TYR A 1 87 ? 7.450 1.938 -9.422 1.00 91.69 87 TYR A O 1
ATOM 685 N N . THR A 1 88 ? 7.470 -0.294 -9.140 1.00 94.31 88 THR A N 1
ATOM 686 C CA . THR A 1 88 ? 6.023 -0.470 -9.113 1.00 94.31 88 THR A CA 1
ATOM 687 C C . THR A 1 88 ? 5.486 0.000 -7.769 1.00 94.31 88 THR A C 1
ATOM 689 O O . THR A 1 88 ? 6.022 -0.390 -6.738 1.00 94.31 88 THR A O 1
ATOM 692 N N . GLY A 1 89 ? 4.415 0.786 -7.760 1.00 94.62 89 GLY A N 1
ATOM 693 C CA . GLY A 1 89 ? 3.713 1.171 -6.535 1.00 94.62 89 GLY A CA 1
ATOM 694 C C . GLY A 1 89 ? 2.247 1.493 -6.799 1.00 94.62 89 GLY A C 1
ATOM 695 O O . GLY A 1 89 ? 1.774 1.386 -7.932 1.00 94.62 89 GLY A O 1
ATOM 696 N N . PHE A 1 90 ? 1.526 1.887 -5.753 1.00 96.94 90 PHE A N 1
ATOM 697 C CA . PHE A 1 90 ? 0.158 2.381 -5.870 1.00 96.94 90 PHE A CA 1
ATOM 698 C C . PHE A 1 90 ? 0.103 3.717 -6.600 1.00 96.94 90 PHE A C 1
ATOM 700 O O . PHE A 1 90 ? 0.896 4.618 -6.328 1.00 96.94 90 PHE A O 1
ATOM 707 N N . MET A 1 91 ? -0.856 3.816 -7.513 1.00 96.81 91 MET A N 1
ATOM 708 C CA . MET A 1 91 ? -1.335 5.081 -8.054 1.00 96.81 91 MET A CA 1
ATOM 709 C C . MET A 1 91 ? -2.472 5.596 -7.165 1.00 96.81 91 MET A C 1
ATOM 711 O O . MET A 1 91 ? -3.070 4.832 -6.393 1.00 96.81 91 MET A O 1
ATOM 715 N N . LYS A 1 92 ? -2.809 6.879 -7.294 1.00 96.06 92 LYS A N 1
ATOM 716 C CA . LYS A 1 92 ? -3.863 7.516 -6.496 1.00 96.06 92 LYS A CA 1
ATOM 717 C C . LYS A 1 92 ? -5.207 6.798 -6.624 1.00 96.06 92 LYS A C 1
ATOM 719 O O . LYS A 1 92 ? -5.900 6.586 -5.632 1.00 96.06 92 LYS A O 1
ATOM 724 N N . ASP A 1 93 ? -5.578 6.419 -7.842 1.00 97.25 93 ASP A N 1
ATOM 725 C CA . ASP A 1 93 ? -6.839 5.736 -8.134 1.00 97.25 93 ASP A CA 1
ATOM 726 C C . ASP A 1 93 ? -6.894 4.327 -7.519 1.00 97.25 93 ASP A C 1
ATOM 728 O O . ASP A 1 93 ? -7.926 3.935 -6.976 1.00 97.25 93 ASP A O 1
ATOM 732 N N . GLY A 1 94 ? -5.779 3.590 -7.531 1.00 96.81 94 GLY A N 1
ATOM 733 C CA . GLY A 1 94 ? -5.664 2.284 -6.884 1.00 96.81 94 GLY A CA 1
ATOM 734 C C . GLY A 1 94 ? -5.786 2.367 -5.365 1.00 96.8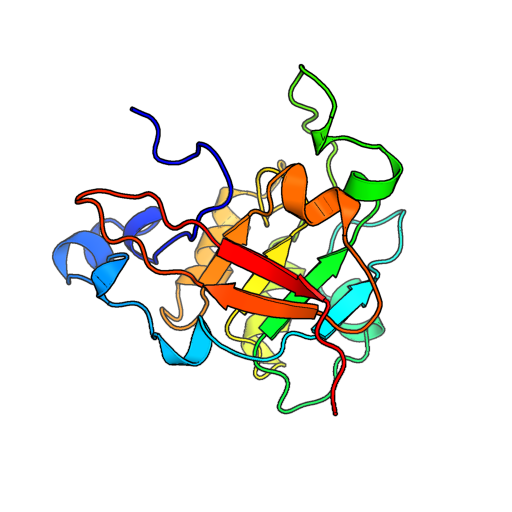1 94 GLY A C 1
ATOM 735 O O . GLY A 1 94 ? -6.490 1.556 -4.760 1.00 96.81 94 GLY A O 1
ATOM 736 N N . ALA A 1 95 ? -5.160 3.373 -4.750 1.00 96.00 95 ALA A N 1
ATOM 737 C CA . ALA A 1 95 ? -5.283 3.621 -3.316 1.00 96.00 95 ALA A CA 1
ATOM 738 C C . ALA A 1 95 ? -6.719 3.973 -2.918 1.00 96.00 95 ALA A C 1
ATOM 740 O O . ALA A 1 95 ? -7.271 3.367 -1.997 1.00 96.00 95 ALA A O 1
ATOM 741 N N . LYS A 1 96 ? -7.353 4.879 -3.670 1.00 96.19 96 LYS A N 1
ATOM 742 C CA . LYS A 1 96 ? -8.755 5.253 -3.470 1.00 96.19 96 LYS A CA 1
ATOM 743 C C . LYS A 1 96 ? -9.675 4.042 -3.563 1.00 96.19 96 LYS A C 1
ATOM 745 O O . LYS A 1 96 ? -10.486 3.799 -2.672 1.00 96.19 96 LYS A O 1
ATOM 750 N N . TRP A 1 97 ? -9.515 3.246 -4.620 1.00 97.00 97 TRP A N 1
ATOM 751 C CA . TRP A 1 97 ? -10.330 2.055 -4.820 1.00 97.00 97 TRP A CA 1
ATOM 752 C C . TRP A 1 97 ? -10.183 1.076 -3.653 1.00 97.00 97 TRP A C 1
ATOM 754 O O . TRP A 1 97 ? -11.191 0.572 -3.158 1.00 97.00 97 TRP A O 1
ATOM 764 N N . LEU A 1 98 ? -8.954 0.838 -3.177 1.00 95.88 98 LEU A N 1
ATOM 765 C CA . LEU A 1 98 ? -8.687 -0.036 -2.033 1.00 95.88 98 LEU A CA 1
ATOM 766 C C . LEU A 1 98 ? -9.431 0.446 -0.784 1.00 95.88 98 LEU A C 1
ATOM 768 O O . LEU A 1 98 ? -10.133 -0.349 -0.156 1.00 95.88 98 LEU A O 1
ATOM 772 N N . VAL A 1 99 ? -9.306 1.732 -0.451 1.00 93.88 99 VAL A N 1
ATOM 773 C CA . VAL A 1 99 ? -9.935 2.332 0.735 1.00 93.88 99 VAL A CA 1
ATOM 774 C C . VAL A 1 99 ? -11.462 2.253 0.672 1.00 93.88 99 VAL A C 1
ATOM 776 O O . VAL A 1 99 ? -12.100 1.965 1.682 1.00 93.88 99 VAL A O 1
ATOM 779 N N . GLU A 1 100 ? -12.055 2.486 -0.499 1.00 94.75 100 GLU A N 1
ATOM 780 C CA . GLU A 1 100 ? -13.513 2.535 -0.662 1.00 94.75 100 GLU A CA 1
ATOM 781 C C . GLU A 1 100 ? -14.168 1.148 -0.787 1.00 94.75 100 GLU A C 1
ATOM 783 O O . GLU A 1 100 ? -15.340 0.990 -0.441 1.00 94.75 100 GLU A O 1
ATOM 788 N N . ASN A 1 101 ? -13.445 0.139 -1.290 1.00 94.94 101 ASN A N 1
ATOM 789 C CA . ASN A 1 101 ? -14.046 -1.136 -1.710 1.00 94.94 101 ASN A CA 1
ATOM 790 C C . ASN A 1 101 ? -13.599 -2.352 -0.888 1.00 94.94 101 ASN A C 1
ATOM 792 O O . ASN A 1 101 ? -14.105 -3.457 -1.116 1.00 94.94 101 ASN A O 1
ATOM 796 N N . THR A 1 102 ? -12.674 -2.185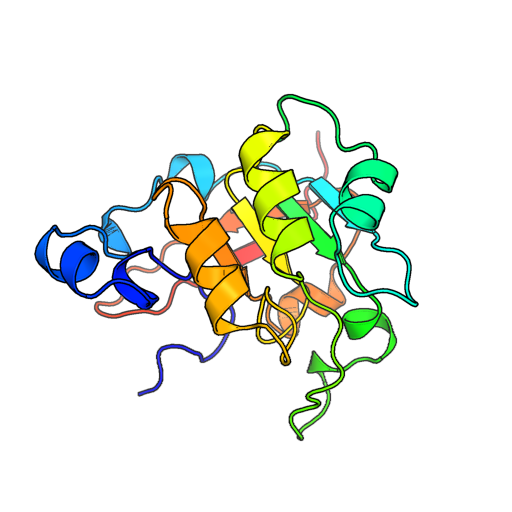 0.060 1.00 94.19 102 THR A N 1
ATOM 797 C CA . THR A 1 102 ? -12.107 -3.298 0.834 1.00 94.19 102 THR A CA 1
ATOM 798 C C . THR A 1 102 ? -12.108 -3.032 2.338 1.00 94.19 102 THR A C 1
ATOM 800 O O . THR A 1 102 ? -12.196 -1.896 2.793 1.00 94.19 102 THR A O 1
ATOM 803 N N . ASP A 1 103 ? -11.957 -4.100 3.124 1.00 93.62 103 ASP A N 1
ATOM 804 C CA . ASP A 1 103 ? -11.787 -4.017 4.580 1.00 93.62 103 ASP A CA 1
ATOM 805 C C . ASP A 1 103 ? -10.307 -3.868 4.989 1.00 93.62 103 ASP A C 1
ATOM 807 O O . ASP A 1 103 ? -9.964 -3.970 6.171 1.00 93.62 103 ASP A O 1
ATOM 811 N N . ILE A 1 104 ? -9.406 -3.661 4.023 1.00 94.00 104 ILE A N 1
ATOM 812 C CA . ILE A 1 104 ? -7.961 -3.637 4.248 1.00 94.00 104 ILE A CA 1
ATOM 813 C C . ILE A 1 104 ? -7.598 -2.393 5.059 1.00 94.00 104 ILE A C 1
ATOM 815 O O . ILE A 1 104 ? -7.969 -1.273 4.719 1.00 94.00 104 ILE A O 1
ATOM 819 N N . LYS A 1 105 ? -6.842 -2.603 6.137 1.00 91.69 105 LYS A N 1
ATOM 820 C CA . LYS A 1 105 ? -6.318 -1.550 7.016 1.00 91.69 105 LYS A CA 1
ATOM 821 C C . LYS A 1 105 ? -4.797 -1.525 7.059 1.00 91.69 105 LYS A C 1
ATOM 823 O O . LYS A 1 105 ? -4.235 -0.484 7.344 1.00 91.69 105 LYS A O 1
ATOM 828 N N . LEU A 1 106 ? -4.121 -2.632 6.752 1.00 90.88 106 LEU A N 1
ATOM 829 C CA . LEU A 1 106 ? -2.665 -2.663 6.598 1.00 90.88 106 LEU A CA 1
ATOM 830 C C . LEU A 1 106 ? -2.308 -2.944 5.143 1.00 90.88 106 LEU A C 1
ATOM 832 O O . LEU A 1 106 ? -2.688 -3.989 4.608 1.00 90.88 106 LEU A O 1
ATOM 836 N N . VAL A 1 107 ? -1.548 -2.030 4.543 1.00 92.38 107 VAL A N 1
ATOM 837 C CA . VAL A 1 107 ? -1.056 -2.118 3.165 1.00 92.38 107 VAL A CA 1
ATOM 838 C C . VAL A 1 107 ? 0.465 -2.141 3.194 1.00 92.38 107 VAL A C 1
ATOM 840 O O . VAL A 1 107 ? 1.098 -1.155 3.565 1.00 92.38 107 VAL A O 1
ATOM 843 N N . GLY A 1 108 ? 1.058 -3.269 2.809 1.00 90.44 108 GLY A N 1
ATOM 844 C CA . GLY A 1 108 ? 2.503 -3.400 2.657 1.00 90.44 108 GLY A CA 1
ATOM 845 C C . GLY A 1 108 ? 2.931 -3.514 1.201 1.00 90.44 108 GLY A C 1
ATOM 846 O O . GLY A 1 108 ? 2.266 -4.198 0.428 1.00 90.44 108 GLY A O 1
ATOM 847 N N . LEU A 1 109 ? 4.056 -2.896 0.842 1.00 89.81 109 LEU A N 1
ATOM 848 C CA . LEU A 1 109 ? 4.679 -3.041 -0.478 1.00 89.81 109 LEU A CA 1
ATOM 849 C C . LEU A 1 109 ? 6.141 -3.490 -0.345 1.00 89.81 109 LEU A C 1
ATOM 851 O O . LEU A 1 109 ? 6.833 -3.145 0.617 1.00 89.81 109 LEU A O 1
ATOM 855 N N . ASP A 1 110 ? 6.611 -4.235 -1.337 1.00 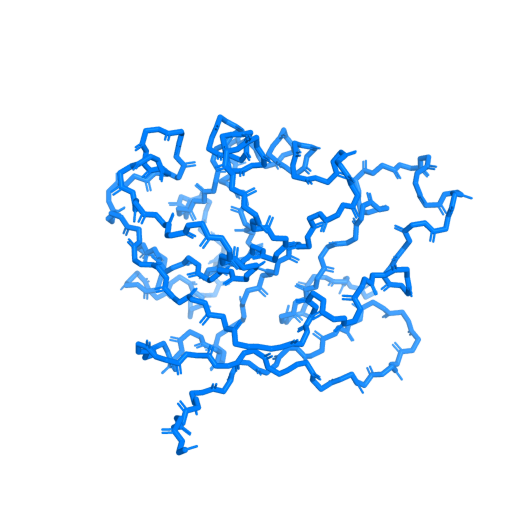87.50 110 ASP A N 1
ATOM 856 C CA . ASP A 1 110 ? 7.956 -4.800 -1.475 1.00 87.50 110 ASP A CA 1
ATOM 857 C C . ASP A 1 110 ? 9.042 -3.788 -1.913 1.00 87.50 110 ASP A C 1
ATOM 859 O O . ASP A 1 110 ? 10.005 -4.149 -2.593 1.00 87.50 110 ASP A O 1
ATOM 863 N N . TYR A 1 111 ? 8.915 -2.510 -1.534 1.00 86.75 111 TYR A N 1
ATOM 864 C CA . TYR A 1 111 ? 9.930 -1.493 -1.826 1.00 86.75 111 TYR A CA 1
ATOM 865 C C . TYR A 1 111 ? 9.948 -0.321 -0.831 1.00 86.75 111 TYR A C 1
ATOM 867 O O . TYR A 1 111 ? 9.191 -0.263 0.137 1.00 86.75 111 TYR A O 1
ATOM 875 N N . LEU A 1 112 ? 10.819 0.654 -1.108 1.00 83.19 112 LEU A N 1
ATOM 876 C CA . LEU A 1 112 ? 11.053 1.876 -0.335 1.00 83.19 112 LEU A CA 1
ATOM 877 C C . LEU A 1 112 ? 9.881 2.871 -0.328 1.00 83.19 112 LEU A C 1
ATOM 879 O O . LEU A 1 112 ? 10.038 3.970 0.190 1.00 83.19 112 LEU A O 1
ATOM 883 N N . SER A 1 113 ? 8.726 2.552 -0.907 1.00 85.50 113 SER A N 1
ATOM 884 C CA . SER A 1 113 ? 7.497 3.355 -0.851 1.00 85.50 113 SER A CA 1
ATOM 885 C C . SER A 1 113 ? 6.325 2.515 -1.311 1.00 85.50 113 SER A C 1
ATOM 887 O O . SER A 1 113 ? 6.467 1.787 -2.283 1.00 85.50 113 SER A O 1
ATOM 889 N N . VAL A 1 114 ? 5.173 2.645 -0.648 1.00 89.06 114 VAL A N 1
ATOM 890 C CA . VAL A 1 114 ? 3.930 2.002 -1.101 1.00 89.06 114 VAL A CA 1
ATOM 891 C C . VAL A 1 114 ? 3.357 2.672 -2.349 1.00 89.06 114 VAL A C 1
ATOM 893 O O . VAL A 1 114 ? 2.721 2.018 -3.167 1.00 89.06 114 VAL A O 1
ATOM 896 N N . ALA A 1 115 ? 3.599 3.970 -2.516 1.00 92.31 115 ALA A N 1
ATOM 897 C CA . ALA A 1 115 ? 3.118 4.751 -3.644 1.00 92.31 115 ALA A CA 1
ATOM 898 C C . ALA A 1 115 ? 4.159 4.800 -4.757 1.00 92.31 115 ALA A C 1
ATOM 900 O O . ALA A 1 115 ? 5.347 4.916 -4.460 1.00 92.31 115 ALA A O 1
ATOM 901 N N . ALA A 1 116 ? 3.718 4.776 -6.014 1.00 92.94 116 ALA A N 1
ATOM 902 C CA . ALA A 1 116 ? 4.588 4.972 -7.165 1.00 92.94 116 ALA A CA 1
ATOM 903 C C . ALA A 1 116 ? 5.212 6.376 -7.139 1.00 92.94 116 ALA A C 1
ATOM 905 O O . ALA A 1 116 ? 4.584 7.345 -6.709 1.00 92.94 116 ALA A O 1
ATOM 906 N N . TYR A 1 117 ? 6.442 6.502 -7.644 1.00 89.62 117 TYR A N 1
ATOM 907 C CA . TYR A 1 117 ? 7.209 7.750 -7.547 1.00 89.62 117 TYR A CA 1
ATOM 908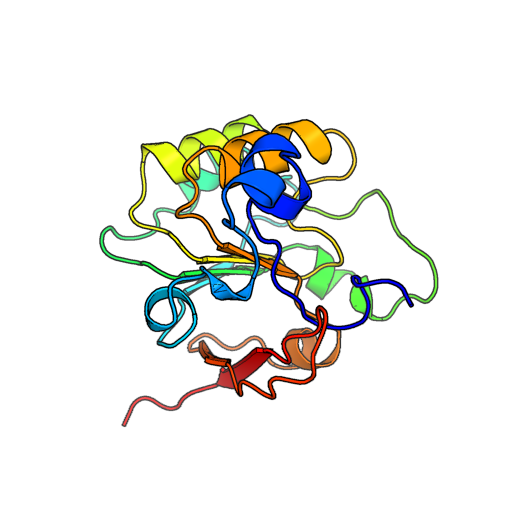 C C . TYR A 1 117 ? 6.483 8.970 -8.140 1.00 89.62 117 TYR A C 1
ATOM 910 O O . TYR A 1 117 ? 6.571 10.063 -7.588 1.00 89.62 117 TYR A O 1
ATOM 918 N N . ALA A 1 118 ? 5.744 8.777 -9.237 1.00 88.94 118 ALA A N 1
ATOM 919 C CA . ALA A 1 118 ? 5.042 9.846 -9.946 1.00 88.94 118 ALA A CA 1
ATOM 920 C C . ALA A 1 118 ? 3.897 10.486 -9.136 1.00 88.94 118 ALA A C 1
ATOM 922 O O . ALA A 1 118 ? 3.652 11.678 -9.283 1.00 88.94 118 ALA A O 1
ATOM 923 N N . GLU A 1 119 ? 3.225 9.715 -8.275 1.00 91.50 119 GLU A N 1
ATOM 924 C CA . GLU A 1 119 ? 2.038 10.146 -7.514 1.00 91.50 119 GLU A CA 1
ATOM 925 C C . GLU A 1 119 ? 2.209 9.901 -6.011 1.00 91.50 119 GLU A C 1
ATOM 927 O O . GLU A 1 119 ? 1.244 9.637 -5.288 1.00 91.50 119 GLU A O 1
ATOM 932 N N . ALA A 1 120 ? 3.454 9.965 -5.530 1.00 86.94 120 ALA A N 1
ATOM 933 C CA . ALA A 1 120 ? 3.792 9.571 -4.170 1.00 86.94 120 ALA A CA 1
ATOM 934 C C . ALA A 1 120 ? 2.951 10.320 -3.125 1.00 86.94 120 ALA A C 1
ATOM 936 O O . ALA A 1 120 ? 2.332 9.688 -2.272 1.00 86.94 120 ALA A O 1
ATOM 937 N N . LEU A 1 121 ? 2.878 11.652 -3.222 1.00 86.69 121 LEU A N 1
ATOM 938 C CA . LEU A 1 121 ? 2.141 12.478 -2.265 1.00 86.69 121 LEU A CA 1
ATOM 939 C C . LEU A 1 121 ? 0.629 12.229 -2.333 1.00 86.69 121 LEU A C 1
ATOM 941 O O . LEU A 1 121 ? 0.014 11.924 -1.316 1.00 86.69 121 LEU A O 1
ATOM 945 N N . ASP A 1 122 ? 0.046 12.311 -3.530 1.00 91.38 122 ASP A N 1
ATOM 946 C CA . ASP A 1 122 ? -1.385 12.089 -3.765 1.00 91.38 122 ASP A CA 1
ATOM 947 C C . ASP A 1 122 ? -1.871 10.732 -3.243 1.00 91.38 122 ASP A C 1
ATOM 949 O O . ASP A 1 122 ? -2.934 10.633 -2.634 1.00 91.38 122 ASP A O 1
ATOM 953 N N . THR A 1 123 ? -1.068 9.692 -3.446 1.00 92.44 123 THR A N 1
ATOM 954 C CA . THR A 1 123 ? -1.386 8.333 -3.006 1.00 92.44 123 THR A CA 1
ATOM 955 C C . THR A 1 123 ? -1.332 8.194 -1.483 1.00 92.44 123 THR A C 1
ATOM 957 O O . THR A 1 123 ? -2.209 7.561 -0.895 1.00 92.44 123 THR A O 1
ATOM 960 N N . HIS A 1 124 ? -0.338 8.794 -0.812 1.00 87.19 124 HIS A N 1
ATOM 961 C CA . HIS A 1 124 ? -0.286 8.758 0.656 1.00 87.19 124 HIS A CA 1
ATOM 962 C C . HIS A 1 124 ? -1.425 9.570 1.280 1.00 87.19 124 HIS A C 1
ATOM 964 O O . HIS A 1 124 ? -1.985 9.134 2.285 1.00 87.19 124 HIS A O 1
ATOM 970 N N . LEU A 1 125 ? -1.797 10.712 0.685 1.00 88.44 125 LEU A N 1
ATOM 971 C CA . LEU A 1 125 ? -2.950 11.500 1.129 1.00 88.44 125 LEU A CA 1
ATOM 972 C C . LEU A 1 125 ? -4.226 10.656 1.111 1.00 88.44 125 LEU A C 1
ATOM 974 O O . LEU A 1 125 ? -4.965 10.662 2.091 1.00 88.44 125 LEU A O 1
ATOM 978 N N . GLU A 1 126 ? -4.453 9.896 0.040 1.00 92.50 126 GLU A N 1
ATOM 979 C CA . GLU A 1 126 ? -5.638 9.049 -0.091 1.00 92.50 126 GLU A CA 1
ATOM 980 C C . GLU A 1 126 ? -5.681 7.937 0.966 1.00 92.50 126 GLU A C 1
ATOM 982 O O . GLU A 1 126 ? -6.695 7.748 1.637 1.00 92.50 126 GLU A O 1
ATOM 987 N N . PHE A 1 127 ? -4.565 7.231 1.175 1.00 88.75 127 PHE A N 1
ATOM 988 C CA . PHE A 1 127 ? -4.503 6.175 2.186 1.00 88.75 127 PHE A CA 1
ATOM 989 C C . PHE A 1 127 ? -4.683 6.708 3.610 1.00 88.75 127 PHE A C 1
ATOM 991 O O . PHE A 1 127 ? -5.402 6.104 4.407 1.00 88.75 127 PHE A O 1
ATOM 998 N N . LEU A 1 128 ? -4.029 7.822 3.942 1.00 85.75 128 LEU A N 1
ATOM 999 C CA . LEU A 1 128 ? -3.927 8.313 5.316 1.00 85.75 128 LEU A CA 1
ATOM 1000 C C . LEU A 1 128 ? -5.059 9.268 5.716 1.00 85.75 128 LEU A C 1
ATOM 1002 O O . LEU A 1 128 ? -5.242 9.515 6.909 1.00 85.75 128 LEU A O 1
ATOM 1006 N N . ALA A 1 129 ? -5.856 9.769 4.765 1.00 84.50 129 ALA A N 1
ATOM 1007 C CA . ALA A 1 129 ? -6.988 10.655 5.049 1.00 84.50 129 ALA A CA 1
ATOM 1008 C C . ALA A 1 129 ? -8.031 10.019 5.985 1.00 84.50 129 ALA A C 1
ATOM 1010 O O . ALA A 1 129 ? -8.660 10.719 6.779 1.00 84.50 129 ALA A O 1
ATOM 1011 N N . ASN A 1 130 ? -8.209 8.695 5.923 1.00 81.00 130 ASN A N 1
ATOM 1012 C CA . ASN A 1 130 ? -9.167 7.984 6.772 1.00 81.00 130 ASN A CA 1
ATOM 1013 C C . ASN A 1 130 ? -8.637 7.676 8.187 1.00 81.00 130 ASN A C 1
ATOM 1015 O O . ASN A 1 130 ? -9.422 7.249 9.026 1.00 81.00 130 ASN A O 1
ATOM 1019 N N . LYS A 1 131 ? -7.338 7.895 8.457 1.00 79.81 131 LYS A N 1
ATOM 1020 C CA . LYS A 1 131 ? -6.617 7.593 9.717 1.00 79.81 131 LYS A CA 1
ATOM 1021 C C . LYS A 1 131 ? -6.564 6.120 10.143 1.00 79.81 131 LYS A C 1
ATOM 1023 O O . LYS A 1 131 ? -5.894 5.799 11.118 1.00 79.81 131 LYS A O 1
ATOM 1028 N N . GLU A 1 132 ? -7.262 5.237 9.445 1.00 80.69 132 GLU A N 1
ATOM 1029 C CA . GLU A 1 132 ? -7.364 3.816 9.775 1.00 80.69 132 GLU A CA 1
ATOM 1030 C C . GLU A 1 132 ? -6.391 2.961 8.958 1.00 80.69 132 GLU A C 1
ATOM 1032 O O . GLU A 1 132 ? -6.080 1.836 9.353 1.00 80.69 132 GLU A O 1
ATOM 1037 N N . THR A 1 133 ? -5.928 3.470 7.812 1.00 85.00 133 THR A N 1
ATOM 1038 C CA . THR A 1 133 ? -4.942 2.780 6.983 1.00 85.00 133 THR A CA 1
ATOM 1039 C C . THR A 1 133 ? -3.542 2.956 7.551 1.00 85.00 133 THR A C 1
ATOM 1041 O O . THR A 1 133 ? -3.096 4.059 7.858 1.00 85.00 133 THR A O 1
ATOM 1044 N N . ILE A 1 134 ? -2.822 1.847 7.603 1.00 84.31 134 ILE A N 1
ATOM 1045 C CA . ILE A 1 134 ? -1.445 1.733 8.038 1.00 84.31 134 ILE A CA 1
ATOM 1046 C C . ILE A 1 134 ? -0.611 1.287 6.843 1.00 84.31 134 ILE A C 1
ATOM 1048 O O . ILE A 1 134 ? -0.845 0.217 6.271 1.00 84.31 134 ILE A O 1
ATOM 1052 N N . LEU A 1 135 ? 0.379 2.097 6.479 1.00 85.06 135 LEU A N 1
ATOM 1053 C CA . LEU A 1 135 ? 1.280 1.807 5.370 1.00 85.06 135 LEU A CA 1
ATOM 1054 C C . LEU A 1 135 ? 2.567 1.187 5.890 1.00 85.06 135 LEU A C 1
ATOM 1056 O O . LEU A 1 135 ? 3.167 1.692 6.834 1.00 85.06 135 LEU A O 1
ATOM 1060 N N . VAL A 1 136 ? 2.991 0.100 5.257 1.00 80.00 136 VAL A N 1
ATOM 1061 C CA . VAL A 1 136 ? 4.196 -0.645 5.610 1.00 80.00 136 VAL A CA 1
ATOM 1062 C C . VAL A 1 136 ? 5.143 -0.683 4.414 1.00 80.00 136 VAL A C 1
ATOM 1064 O O . VAL A 1 136 ? 4.813 -1.218 3.357 1.00 80.00 136 VAL A O 1
ATOM 1067 N N . ARG A 1 137 ? 6.367 -0.183 4.588 1.00 73.56 137 ARG A N 1
ATOM 1068 C CA . ARG A 1 137 ? 7.456 -0.415 3.623 1.00 73.56 137 ARG A CA 1
ATOM 1069 C C . ARG A 1 137 ? 8.295 -1.593 4.061 1.00 73.56 137 ARG A C 1
ATOM 1071 O O . ARG A 1 137 ? 8.922 -1.488 5.109 1.00 73.56 137 ARG A O 1
ATOM 1078 N N . MET A 1 138 ? 8.349 -2.662 3.271 1.00 68.50 138 MET A N 1
ATOM 1079 C CA . MET A 1 138 ? 9.165 -3.847 3.568 1.00 68.50 138 MET A CA 1
ATOM 1080 C C . MET A 1 138 ? 10.660 -3.585 3.294 1.00 68.50 138 MET A C 1
ATOM 1082 O O . MET A 1 138 ? 11.014 -2.842 2.382 1.00 68.50 138 MET A O 1
ATOM 1086 N N . ASP A 1 139 ? 11.553 -4.195 4.085 1.00 65.38 139 ASP A N 1
ATOM 1087 C CA . ASP A 1 139 ? 13.015 -4.123 3.868 1.00 65.38 139 ASP A CA 1
ATOM 1088 C C . ASP A 1 139 ? 13.560 -5.435 3.264 1.00 65.38 139 ASP A C 1
ATOM 1090 O O . ASP A 1 139 ? 12.900 -6.476 3.292 1.00 65.38 139 ASP A O 1
ATOM 1094 N N . ARG A 1 140 ? 14.805 -5.403 2.771 1.00 56.16 140 ARG A N 1
ATOM 1095 C CA . ARG A 1 140 ? 15.580 -6.500 2.161 1.00 56.16 140 ARG A CA 1
ATOM 1096 C C . ARG A 1 140 ? 15.422 -7.856 2.849 1.00 56.16 140 ARG A C 1
ATOM 1098 O O . ARG A 1 140 ? 15.407 -8.879 2.175 1.00 56.16 140 ARG A O 1
ATOM 1105 N N . GLN A 1 141 ? 15.359 -7.886 4.182 1.00 54.34 141 GLN A N 1
ATOM 1106 C CA . GLN A 1 141 ? 15.269 -9.143 4.937 1.00 54.34 141 GLN A CA 1
ATOM 1107 C C . GLN A 1 141 ? 13.925 -9.859 4.752 1.00 54.34 141 GLN A C 1
ATOM 1109 O O . GLN A 1 141 ? 13.880 -11.083 4.826 1.00 54.34 141 GLN A O 1
ATOM 1114 N N . GLN A 1 142 ? 12.844 -9.117 4.503 1.00 56.03 142 GLN A N 1
ATOM 1115 C CA . GLN A 1 142 ? 11.507 -9.681 4.294 1.00 56.03 142 GLN A CA 1
ATOM 1116 C C . GLN A 1 142 ? 11.302 -10.108 2.838 1.00 56.03 142 GLN A C 1
ATOM 1118 O O . GLN A 1 142 ? 10.681 -11.144 2.600 1.00 56.03 142 GLN A O 1
ATOM 1123 N N . ASP A 1 143 ? 11.915 -9.389 1.890 1.00 52.47 143 ASP A N 1
ATOM 1124 C CA . ASP A 1 143 ? 11.874 -9.692 0.451 1.00 52.47 143 ASP A CA 1
ATOM 1125 C C . ASP A 1 143 ? 12.359 -11.121 0.129 1.00 52.47 143 ASP A C 1
ATOM 1127 O O . ASP A 1 143 ? 11.766 -11.844 -0.668 1.00 52.47 143 ASP A O 1
ATOM 1131 N N . ALA A 1 144 ? 13.373 -11.605 0.850 1.00 47.34 144 ALA A N 1
ATOM 1132 C CA . ALA A 1 144 ? 13.907 -12.958 0.677 1.00 47.34 144 ALA A CA 1
ATOM 1133 C C . ALA A 1 144 ? 12.975 -14.093 1.165 1.00 47.34 144 ALA A C 1
ATOM 1135 O O . ALA A 1 144 ? 13.293 -15.267 0.972 1.00 47.34 144 ALA A O 1
ATOM 1136 N N . SER A 1 145 ? 11.853 -13.776 1.825 1.00 54.47 145 SER A N 1
ATOM 1137 C CA . SER A 1 145 ? 11.020 -14.747 2.557 1.00 54.47 145 SER A CA 1
ATOM 1138 C C . SER A 1 145 ? 9.563 -14.848 2.088 1.00 54.47 145 SER A C 1
ATOM 1140 O O . SER A 1 145 ? 8.762 -15.516 2.743 1.00 54.47 145 SER A O 1
ATOM 1142 N N . PHE A 1 146 ? 9.204 -14.235 0.954 1.00 57.56 146 PHE A N 1
ATOM 1143 C CA . PHE A 1 146 ? 7.837 -14.265 0.424 1.00 57.56 146 PHE A CA 1
ATOM 1144 C C . PHE A 1 146 ? 7.380 -15.689 0.033 1.00 57.56 146 PHE A C 1
ATOM 1146 O O . PHE A 1 146 ? 7.651 -16.165 -1.071 1.00 57.56 146 PHE A O 1
ATOM 1153 N N . SER A 1 147 ? 6.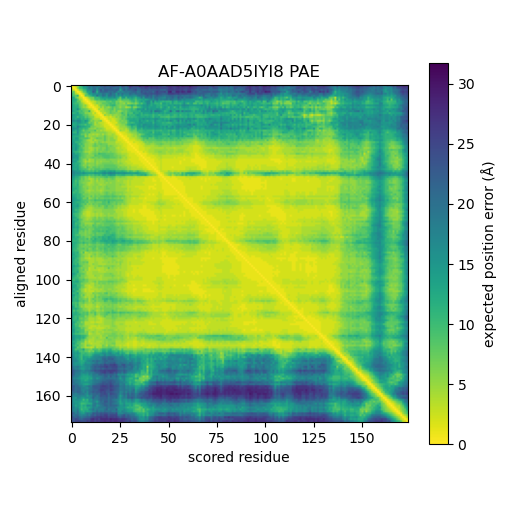639 -16.361 0.921 1.00 56.00 147 SER A N 1
ATOM 1154 C CA . SER A 1 147 ? 5.889 -17.595 0.638 1.00 56.00 147 SER A CA 1
ATOM 1155 C C . SER A 1 147 ? 4.386 -17.392 0.880 1.00 56.00 147 SER A C 1
ATOM 1157 O O . SER A 1 147 ? 3.980 -16.392 1.464 1.00 56.00 147 SER A O 1
ATOM 1159 N N . ASN A 1 148 ? 3.542 -18.324 0.425 1.00 46.22 148 ASN A N 1
ATOM 1160 C CA . ASN A 1 148 ? 2.087 -18.124 0.323 1.00 46.22 148 ASN A CA 1
ATOM 1161 C C . ASN A 1 148 ? 1.315 -18.036 1.661 1.00 46.22 148 ASN A C 1
ATOM 1163 O O . ASN A 1 148 ? 0.101 -17.896 1.623 1.00 46.22 148 ASN A O 1
ATOM 1167 N N . ASN A 1 149 ? 1.980 -18.074 2.822 1.00 49.16 149 ASN A N 1
ATOM 1168 C CA . ASN A 1 149 ? 1.361 -17.865 4.138 1.00 49.16 149 ASN A CA 1
ATOM 1169 C C . ASN A 1 149 ? 2.286 -17.028 5.036 1.00 49.16 149 ASN A C 1
ATOM 1171 O O . ASN A 1 149 ? 3.211 -17.554 5.664 1.00 49.16 149 ASN A O 1
ATOM 1175 N N . ILE A 1 150 ? 2.040 -15.716 5.096 1.00 57.22 150 ILE A N 1
ATOM 1176 C CA . ILE A 1 150 ? 2.831 -14.776 5.897 1.00 57.22 150 ILE A CA 1
ATOM 1177 C C . ILE A 1 150 ? 2.002 -14.306 7.085 1.00 57.22 150 ILE A C 1
ATOM 1179 O O . ILE A 1 150 ? 0.958 -13.672 6.943 1.00 57.22 150 ILE A O 1
ATOM 1183 N N . SER A 1 151 ? 2.509 -14.559 8.283 1.00 51.69 151 SER A N 1
ATOM 1184 C CA . SER A 1 151 ? 2.033 -13.873 9.474 1.00 51.69 151 SER A CA 1
ATOM 1185 C C . SER A 1 151 ? 2.936 -12.671 9.717 1.00 51.69 151 SER A C 1
ATOM 1187 O O . SER A 1 151 ? 4.147 -12.813 9.910 1.00 51.69 151 SER A O 1
ATOM 1189 N N . ILE A 1 152 ? 2.359 -11.472 9.705 1.00 54.59 152 ILE A N 1
ATOM 1190 C CA . ILE A 1 152 ? 3.085 -10.273 10.113 1.00 54.59 152 ILE A CA 1
ATOM 1191 C C . ILE A 1 152 ? 2.991 -10.209 11.630 1.00 54.59 152 ILE A C 1
ATOM 1193 O O . ILE A 1 152 ? 1.926 -9.960 12.197 1.00 54.59 152 ILE A O 1
ATOM 1197 N N . PHE A 1 153 ? 4.116 -10.463 12.289 1.00 50.03 153 PHE A N 1
ATOM 1198 C CA . PHE A 1 153 ? 4.250 -10.233 13.716 1.00 50.03 153 PHE A CA 1
ATOM 1199 C C . PHE A 1 153 ? 5.120 -9.002 13.913 1.00 50.03 153 PHE A C 1
ATOM 1201 O O . PHE A 1 153 ? 6.317 -9.002 13.609 1.00 50.03 153 PHE A O 1
ATOM 1208 N N . LEU A 1 154 ? 4.527 -7.938 14.442 1.00 50.03 154 LEU A N 1
ATOM 1209 C CA . LEU A 1 154 ? 5.317 -6.806 14.884 1.00 50.03 154 LEU A CA 1
ATOM 1210 C C . LEU A 1 154 ? 5.926 -7.160 16.223 1.00 50.03 154 LEU A C 1
ATOM 1212 O O . LEU A 1 154 ? 5.231 -7.376 17.213 1.00 50.03 154 LEU A O 1
ATOM 1216 N N . LYS A 1 155 ? 7.255 -7.226 16.260 1.00 39.28 155 LYS A N 1
ATOM 1217 C CA . LYS A 1 155 ? 7.959 -7.218 17.532 1.00 39.28 155 LYS A CA 1
ATOM 1218 C C . LYS A 1 155 ? 8.190 -5.757 17.882 1.00 39.28 155 LYS A C 1
ATOM 1220 O O . LYS A 1 155 ? 9.187 -5.170 17.474 1.00 39.28 155 LYS A O 1
ATOM 1225 N N . THR A 1 156 ? 7.251 -5.171 18.618 1.00 36.69 156 THR A N 1
ATOM 1226 C CA . THR A 1 156 ? 7.378 -3.822 19.171 1.00 36.69 156 THR A CA 1
ATOM 1227 C C . THR A 1 156 ? 8.617 -3.777 20.068 1.00 36.69 156 THR A C 1
ATOM 1229 O O . THR A 1 156 ? 8.612 -4.268 21.194 1.00 36.69 156 THR A O 1
ATOM 1232 N N . MET A 1 157 ? 9.716 -3.216 19.567 1.00 31.19 157 MET A N 1
ATOM 1233 C CA . MET A 1 157 ? 10.709 -2.577 20.422 1.00 31.19 157 MET A CA 1
ATOM 1234 C C . MET A 1 157 ? 10.392 -1.092 20.372 1.00 31.19 157 MET A C 1
ATOM 1236 O O . MET A 1 157 ? 10.773 -0.405 19.432 1.00 31.19 157 MET A O 1
ATOM 1240 N N . LEU A 1 158 ? 9.643 -0.625 21.369 1.00 28.72 158 LEU A N 1
ATOM 1241 C CA . LEU A 1 158 ? 9.524 0.796 21.661 1.00 28.72 158 LEU A CA 1
ATOM 1242 C C . LEU A 1 158 ? 10.922 1.305 22.018 1.00 28.72 158 LEU A C 1
ATOM 1244 O O . LEU A 1 158 ? 11.402 1.106 23.132 1.00 28.72 158 LEU A O 1
ATOM 1248 N N . VAL A 1 159 ? 11.590 1.937 21.061 1.00 28.80 159 VAL A N 1
ATOM 1249 C CA . VAL A 1 159 ? 12.658 2.886 21.359 1.00 28.80 159 VAL A CA 1
ATOM 1250 C C . VAL A 1 159 ? 12.141 4.226 20.872 1.00 28.80 159 VAL A C 1
ATOM 1252 O O . VAL A 1 159 ? 11.795 4.366 19.702 1.00 28.80 159 VAL A O 1
ATOM 1255 N N . GLN A 1 160 ? 12.007 5.162 21.812 1.00 27.23 160 GLN A N 1
ATOM 1256 C CA . GLN A 1 160 ? 11.499 6.518 21.611 1.00 27.23 160 GLN A CA 1
ATOM 1257 C C . GLN A 1 160 ? 11.936 7.099 20.262 1.00 27.23 160 GLN A C 1
ATOM 1259 O O . GLN A 1 160 ? 13.128 7.264 20.006 1.00 27.23 160 GLN A O 1
ATOM 1264 N N . GLY A 1 161 ? 10.951 7.426 19.424 1.00 33.69 161 GLY A N 1
ATOM 1265 C CA . GLY A 1 161 ? 11.167 8.036 18.120 1.00 33.69 161 GLY A CA 1
ATOM 1266 C C . GLY A 1 161 ? 11.413 7.028 16.995 1.00 33.69 161 GLY A C 1
ATOM 1267 O O . GLY A 1 161 ? 12.547 6.797 16.580 1.00 33.69 161 GLY A O 1
ATOM 1268 N N . SER A 1 162 ? 10.319 6.597 16.362 1.00 38.78 162 SER A N 1
ATOM 1269 C CA . SER A 1 162 ? 10.210 6.406 14.901 1.00 38.78 162 SER A CA 1
ATOM 1270 C C . SER A 1 162 ? 10.862 5.201 14.199 1.00 38.78 162 SER A C 1
ATOM 1272 O O . SER A 1 162 ? 11.011 5.243 12.982 1.00 38.78 162 SER A O 1
ATOM 1274 N N . MET A 1 163 ? 11.178 4.090 14.872 1.00 40.91 163 MET A N 1
ATOM 1275 C CA . MET A 1 163 ? 11.507 2.844 14.151 1.00 40.91 163 MET A CA 1
ATOM 1276 C C . MET A 1 163 ? 10.779 1.632 14.729 1.00 40.91 163 MET A C 1
ATOM 1278 O O . MET A 1 163 ? 10.997 1.250 15.877 1.00 40.91 163 MET A O 1
ATOM 1282 N N . LEU A 1 164 ? 9.930 1.008 13.906 1.00 45.31 164 LEU A N 1
ATOM 1283 C CA . LEU A 1 164 ?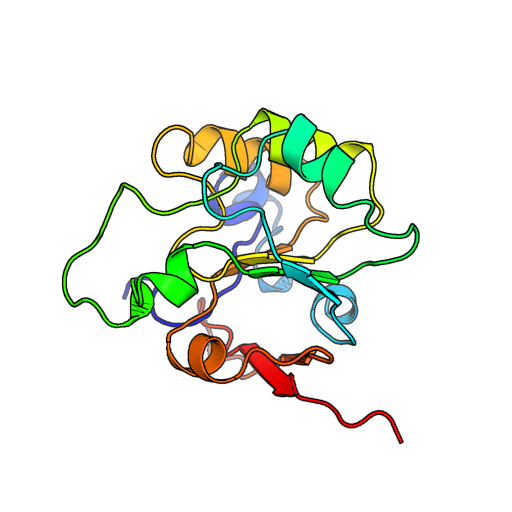 9.186 -0.200 14.250 1.00 45.31 164 LEU A CA 1
ATOM 1284 C C . LEU A 1 164 ? 9.737 -1.382 13.445 1.00 45.31 164 LEU A C 1
ATOM 1286 O O . LEU A 1 164 ? 9.480 -1.489 12.253 1.00 45.31 164 LEU A O 1
ATOM 1290 N N . ASN A 1 165 ? 10.472 -2.297 14.083 1.00 42.84 165 ASN A N 1
ATOM 1291 C CA . ASN A 1 165 ? 10.934 -3.510 13.404 1.00 42.84 165 ASN A CA 1
ATOM 1292 C C . ASN A 1 165 ? 9.763 -4.475 13.181 1.00 42.84 165 ASN A C 1
ATOM 1294 O O . ASN A 1 165 ? 9.367 -5.241 14.064 1.00 42.84 165 ASN A O 1
ATOM 1298 N N . ILE A 1 166 ? 9.221 -4.451 11.971 1.00 49.81 166 ILE A N 1
ATOM 1299 C CA . ILE A 1 166 ? 8.253 -5.439 11.508 1.00 49.81 166 ILE A CA 1
ATOM 1300 C C . ILE A 1 166 ? 9.001 -6.733 11.201 1.00 49.81 166 ILE A C 1
ATOM 1302 O O . ILE A 1 166 ? 10.043 -6.725 10.549 1.00 49.81 166 ILE A O 1
ATOM 1306 N N . ILE A 1 167 ? 8.491 -7.865 11.678 1.00 52.50 167 ILE A N 1
ATOM 1307 C CA . ILE A 1 167 ? 9.024 -9.175 11.318 1.00 52.50 167 ILE A CA 1
ATOM 1308 C C . ILE A 1 167 ? 7.895 -9.946 10.641 1.00 52.50 167 ILE A C 1
ATOM 1310 O O . ILE A 1 167 ? 7.040 -10.546 11.291 1.00 52.50 167 ILE A O 1
ATOM 1314 N N . ALA A 1 168 ? 7.893 -9.945 9.310 1.00 50.41 168 ALA A N 1
ATOM 1315 C CA . ALA A 1 168 ? 7.107 -10.916 8.566 1.00 50.41 168 ALA A CA 1
ATOM 1316 C C . ALA A 1 168 ? 7.731 -12.299 8.798 1.00 50.41 168 ALA A C 1
ATOM 1318 O O . ALA A 1 168 ? 8.909 -12.514 8.511 1.00 50.41 168 ALA A O 1
ATOM 1319 N N . ARG A 1 169 ? 6.969 -13.225 9.383 1.00 49.41 169 ARG A N 1
ATOM 1320 C CA . ARG A 1 169 ? 7.373 -14.625 9.519 1.00 49.41 169 ARG A CA 1
ATOM 1321 C C . ARG A 1 169 ? 6.424 -15.473 8.704 1.00 49.41 169 ARG A C 1
ATOM 1323 O O . ARG A 1 169 ? 5.208 -15.344 8.818 1.00 49.41 169 ARG A O 1
ATOM 1330 N N . THR A 1 170 ? 6.977 -16.379 7.919 1.00 45.38 170 THR A N 1
ATOM 1331 C CA . THR A 1 170 ? 6.187 -17.447 7.323 1.00 45.38 170 THR A CA 1
ATOM 1332 C C . THR A 1 170 ? 5.664 -18.328 8.455 1.00 45.38 170 THR A C 1
ATOM 1334 O O . THR A 1 170 ? 6.425 -18.914 9.226 1.00 45.38 170 THR A O 1
ATOM 1337 N N . GLY A 1 171 ? 4.347 -18.319 8.643 1.00 42.88 171 GLY A N 1
ATOM 1338 C CA . GLY A 1 171 ? 3.683 -19.129 9.653 1.00 42.88 171 GLY A CA 1
ATOM 1339 C C . GLY A 1 171 ? 3.227 -20.431 9.017 1.00 42.88 171 GLY A C 1
ATOM 1340 O O . GLY A 1 171 ? 2.438 -20.400 8.077 1.00 42.88 171 GLY A O 1
ATOM 1341 N N . ASN A 1 172 ? 3.671 -21.575 9.539 1.00 33.09 172 ASN A N 1
ATOM 1342 C CA . ASN A 1 172 ? 2.897 -22.798 9.351 1.00 33.09 172 ASN A CA 1
ATOM 1343 C C . ASN A 1 172 ? 1.645 -22.658 10.219 1.00 33.09 172 ASN A C 1
ATOM 1345 O O . ASN A 1 172 ? 1.750 -22.613 11.444 1.00 33.09 172 ASN A O 1
ATOM 1349 N N . THR A 1 173 ? 0.473 -22.559 9.599 1.00 34.78 173 THR A N 1
ATOM 1350 C CA . THR A 1 173 ? -0.794 -22.754 10.304 1.00 34.78 173 THR A CA 1
ATOM 1351 C C . THR A 1 173 ? -0.870 -24.221 10.719 1.00 34.78 173 THR A C 1
ATOM 1353 O O . THR A 1 173 ? -1.078 -25.085 9.866 1.00 34.78 173 THR A O 1
ATOM 1356 N N . THR A 1 174 ? -0.627 -24.504 11.997 1.00 33.53 174 THR A N 1
ATOM 1357 C CA . THR A 1 174 ? -1.035 -25.757 12.653 1.00 33.53 174 THR A CA 1
ATOM 1358 C C . THR A 1 174 ? -2.385 -25.569 13.306 1.00 33.53 174 THR A C 1
ATOM 1360 O O . THR A 1 174 ? -2.517 -24.535 14.003 1.00 33.53 174 THR A O 1
#

pLDDT: mean 75.04, std 20.12, range [27.23, 97.25]

InterPro domains:
  IPR007325 Kynurenine formamidase/cyclase-like [PF04199] (1-114)
  IPR007325 Kynurenine formamidase/cyclase-like [PTHR31118] (1-137)
  IPR037175 Kynurenine formamidase superfamily [G3DSA:3.50.30.50] (1-170)
  IPR037175 Kynurenine formamidase superfamily [SSF102198] (1-136)

Solvent-accessible surface area (backbone atoms only — not comparable to full-atom values): 9740 Å² total; per-residue (Å²): 134,74,64,82,64,70,30,30,69,53,35,39,31,76,80,33,69,75,30,45,80,68,58,38,36,74,90,61,54,61,64,64,73,56,44,46,75,32,46,69,42,81,48,68,66,92,51,58,37,30,39,69,50,55,62,69,65,64,74,64,83,80,46,42,26,39,35,42,42,46,43,31,58,79,68,42,48,66,78,46,92,64,90,67,74,86,48,61,17,26,32,44,59,15,34,43,43,45,65,76,74,46,57,51,29,26,47,30,22,58,29,99,41,51,32,16,64,92,36,35,66,60,16,49,51,54,44,28,70,74,65,64,42,39,41,30,27,47,34,65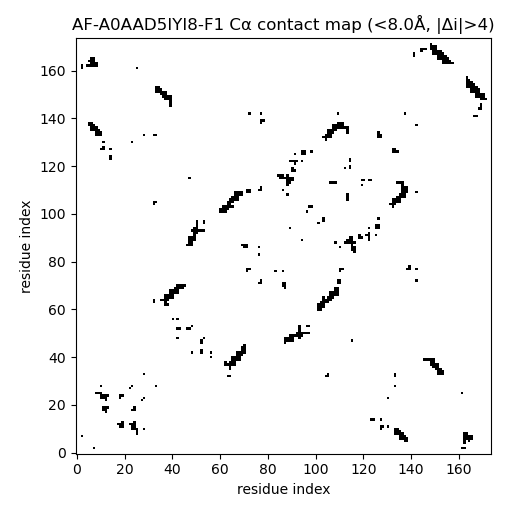,80,50,68,79,56,82,54,96,45,33,27,34,44,57,55,82,55,90,52,92,78,66,55,46,54,63,41,71,38,72,48,83,89,126